Protein AF-A0AAP8N687-F1 (afdb_monomer_lite)

Radius of gyration: 17.93 Å; chains: 1; bounding box: 36×37×47 Å

Secondary structure (DSSP, 8-state):
--SS------TT--S--GGG--EEE-TTTTTTS--SSSS-EEEHHHHHHHHHHHHHHHHTS----------SSGGG--

Structure (mmCIF, N/CA/C/O backbone):
data_AF-A0AAP8N687-F1
#
_entry.id   AF-A0AAP8N687-F1
#
loop_
_atom_site.group_PDB
_atom_site.id
_atom_site.type_symbol
_atom_site.label_atom_id
_atom_site.label_alt_id
_atom_site.label_comp_id
_atom_site.label_asym_id
_atom_site.label_entity_id
_atom_site.label_seq_id
_atom_site.pdbx_PDB_ins_code
_atom_site.Cartn_x
_atom_site.Cartn_y
_atom_site.Cartn_z
_atom_site.occupancy
_atom_site.B_iso_or_equiv
_atom_site.auth_seq_id
_atom_site.auth_comp_id
_atom_site.auth_asym_id
_atom_site.auth_atom_id
_atom_site.pdbx_PDB_model_num
ATOM 1 N N . ALA A 1 1 ? 14.368 1.972 -27.119 1.00 71.00 1 ALA A N 1
ATOM 2 C CA . ALA A 1 1 ? 13.898 3.148 -26.367 1.00 71.00 1 ALA A CA 1
ATOM 3 C C . ALA A 1 1 ? 14.954 4.188 -26.613 1.00 71.00 1 ALA A C 1
ATOM 5 O O . ALA A 1 1 ? 16.078 4.011 -26.163 1.00 71.00 1 ALA A O 1
ATOM 6 N N . ASP A 1 2 ? 14.622 5.183 -27.423 1.00 89.12 2 ASP A N 1
ATOM 7 C CA . ASP A 1 2 ? 15.651 5.905 -28.182 1.00 89.12 2 ASP A CA 1
ATOM 8 C C . ASP A 1 2 ? 15.872 7.316 -27.610 1.00 89.12 2 ASP A C 1
ATOM 10 O O . ASP A 1 2 ? 16.583 8.135 -28.178 1.00 89.12 2 ASP A O 1
ATOM 14 N N . THR A 1 3 ? 15.261 7.586 -26.449 1.00 95.81 3 THR A N 1
ATOM 15 C CA . THR A 1 3 ? 15.229 8.883 -25.756 1.00 95.81 3 THR A CA 1
ATOM 16 C C . THR A 1 3 ? 15.865 8.852 -24.361 1.00 95.81 3 THR A C 1
ATOM 18 O O . THR A 1 3 ? 15.810 9.846 -23.646 1.00 95.81 3 THR A O 1
ATOM 21 N N . GLY A 1 4 ? 16.430 7.716 -23.932 1.00 95.75 4 GLY A N 1
ATOM 22 C CA . GLY A 1 4 ? 17.010 7.548 -22.589 1.00 95.75 4 GLY A CA 1
ATOM 23 C C . GLY A 1 4 ? 16.008 7.217 -21.473 1.00 95.75 4 GLY A C 1
ATOM 24 O O . GLY A 1 4 ? 16.416 6.989 -20.338 1.00 95.75 4 GLY A O 1
ATOM 25 N N . ALA A 1 5 ? 14.708 7.141 -21.771 1.00 97.00 5 ALA A N 1
ATOM 26 C CA . ALA A 1 5 ? 13.699 6.714 -20.802 1.00 97.00 5 ALA A CA 1
ATOM 27 C C . ALA A 1 5 ? 13.780 5.204 -20.500 1.00 97.00 5 ALA A C 1
ATOM 29 O O . ALA A 1 5 ? 13.914 4.382 -21.412 1.00 97.00 5 ALA A O 1
ATOM 30 N N . LEU A 1 6 ? 13.615 4.834 -19.224 1.00 96.00 6 LEU A N 1
ATOM 31 C CA . LEU A 1 6 ? 13.462 3.440 -18.807 1.00 96.00 6 LEU A CA 1
ATOM 32 C C . LEU A 1 6 ? 12.057 2.936 -19.166 1.00 96.00 6 LEU A C 1
ATOM 34 O O . LEU A 1 6 ? 11.055 3.470 -18.693 1.00 96.00 6 LEU A O 1
ATOM 38 N N . VAL A 1 7 ? 11.982 1.881 -19.978 1.00 96.19 7 VAL A N 1
ATOM 39 C CA . VAL A 1 7 ? 10.720 1.220 -20.339 1.00 96.19 7 VAL A CA 1
ATOM 40 C C . VAL A 1 7 ? 10.620 -0.108 -19.598 1.00 96.19 7 VAL A C 1
ATOM 42 O O . VAL A 1 7 ? 11.490 -0.964 -19.738 1.00 96.19 7 VAL A O 1
ATOM 45 N N . VAL A 1 8 ? 9.534 -0.298 -18.847 1.00 96.50 8 VAL A N 1
ATOM 46 C CA . VAL A 1 8 ? 9.269 -1.519 -18.069 1.00 96.50 8 VAL A CA 1
ATOM 47 C C . VAL A 1 8 ? 7.936 -2.158 -18.461 1.00 96.50 8 VAL A C 1
ATOM 49 O O . VAL A 1 8 ? 7.038 -1.492 -18.975 1.00 96.50 8 VAL A O 1
ATOM 52 N N . ARG A 1 9 ? 7.792 -3.465 -18.212 1.00 97.19 9 ARG A N 1
ATOM 53 C CA . ARG A 1 9 ? 6.541 -4.223 -18.382 1.00 97.19 9 ARG A CA 1
ATOM 54 C C . ARG A 1 9 ? 6.147 -4.837 -17.042 1.00 97.19 9 ARG A C 1
ATOM 56 O O . ARG A 1 9 ? 6.926 -5.589 -16.472 1.00 97.19 9 ARG A O 1
ATOM 63 N N . THR A 1 10 ? 4.936 -4.559 -16.566 1.00 96.75 10 THR A N 1
ATOM 64 C CA . THR A 1 10 ? 4.444 -5.013 -15.248 1.00 96.75 10 THR A CA 1
ATOM 65 C C . THR A 1 10 ? 3.799 -6.408 -15.274 1.00 96.75 10 THR A C 1
ATOM 67 O O . THR A 1 10 ? 3.335 -6.905 -14.249 1.00 96.75 10 THR A O 1
ATOM 70 N N . GLY A 1 11 ? 3.766 -7.060 -16.441 1.00 97.38 11 GLY A N 1
ATOM 71 C CA . GLY A 1 11 ? 3.190 -8.393 -16.619 1.00 97.38 11 GLY A CA 1
ATOM 72 C C . GLY A 1 11 ? 1.660 -8.393 -16.578 1.00 97.38 11 GLY A C 1
ATOM 73 O O . GLY A 1 11 ? 1.017 -7.524 -17.158 1.00 97.38 11 GLY A O 1
ATOM 74 N N . HIS A 1 12 ? 1.074 -9.398 -15.919 1.00 97.06 12 HIS A N 1
ATOM 75 C CA . HIS A 1 12 ? -0.377 -9.628 -15.914 1.00 97.06 12 HIS A CA 1
ATOM 76 C C . HIS A 1 12 ? -1.180 -8.500 -15.243 1.00 97.06 12 HIS A C 1
ATOM 78 O O . HIS A 1 12 ? -2.296 -8.202 -15.661 1.00 97.06 12 HIS A O 1
ATOM 84 N N . ARG A 1 13 ? -0.619 -7.859 -14.211 1.00 96.00 13 ARG A N 1
ATOM 85 C CA . ARG A 1 13 ? -1.259 -6.736 -13.518 1.00 96.00 13 ARG A CA 1
ATOM 86 C C . ARG A 1 13 ? -0.755 -5.419 -14.105 1.00 96.00 13 ARG A C 1
ATOM 88 O O . ARG A 1 13 ? 0.398 -5.044 -13.909 1.00 96.00 13 ARG A O 1
ATOM 95 N N . THR A 1 14 ? -1.632 -4.705 -14.803 1.00 97.38 14 THR A N 1
ATOM 96 C CA . THR A 1 14 ? -1.339 -3.398 -15.426 1.00 97.38 14 THR A CA 1
ATOM 97 C C . THR A 1 14 ? -2.007 -2.227 -14.702 1.00 97.38 14 THR A C 1
ATOM 99 O O . THR A 1 14 ? -1.934 -1.086 -15.150 1.00 97.38 14 THR A O 1
ATOM 102 N N . GLY A 1 15 ? -2.667 -2.500 -13.576 1.00 96.50 15 GLY A N 1
ATOM 103 C CA . GLY A 1 15 ? -3.375 -1.520 -12.767 1.00 96.50 15 GLY A CA 1
ATOM 104 C C . GLY A 1 15 ? -3.524 -1.991 -11.324 1.00 96.50 15 GLY A C 1
ATOM 105 O O . GLY A 1 15 ? -2.980 -3.021 -10.919 1.00 96.50 15 GLY A O 1
ATOM 106 N N . ARG A 1 16 ? -4.278 -1.226 -10.532 1.00 97.12 16 ARG A N 1
ATOM 107 C CA . ARG A 1 16 ? -4.559 -1.583 -9.135 1.00 97.12 16 ARG A CA 1
ATOM 108 C C . ARG A 1 16 ? -5.349 -2.891 -9.060 1.00 97.12 16 ARG A C 1
ATOM 110 O O . ARG A 1 16 ? -6.168 -3.175 -9.927 1.00 97.12 16 ARG A O 1
ATOM 117 N N . SER A 1 17 ? -5.157 -3.629 -7.969 1.00 96.38 17 SER A N 1
ATOM 118 C CA . SER A 1 17 ? -5.999 -4.765 -7.571 1.00 96.38 17 SER A CA 1
ATOM 119 C C . SER A 1 17 ? -6.745 -4.394 -6.279 1.00 96.38 17 SER A C 1
ATOM 121 O O . SER A 1 17 ? -6.281 -4.730 -5.193 1.00 96.38 17 SER A O 1
ATOM 123 N N . PRO A 1 18 ? -7.860 -3.631 -6.340 1.00 94.56 18 PRO A N 1
ATOM 124 C CA . PRO A 1 18 ? -8.514 -3.098 -5.137 1.00 94.56 18 PRO A CA 1
ATOM 125 C C . PRO A 1 18 ? -8.972 -4.195 -4.172 1.00 94.56 18 PRO A C 1
ATOM 127 O O . PRO A 1 18 ? -8.912 -4.026 -2.957 1.00 94.56 18 PRO A O 1
ATOM 130 N N . VAL A 1 19 ? -9.360 -5.344 -4.731 1.00 95.69 19 VAL A N 1
ATOM 131 C CA . VAL A 1 19 ? -9.763 -6.548 -3.996 1.00 95.69 19 VAL A CA 1
ATOM 132 C C . VAL A 1 19 ? -8.582 -7.388 -3.495 1.00 95.69 19 VAL A C 1
ATOM 134 O O . VAL A 1 19 ? -8.805 -8.453 -2.930 1.00 95.69 19 VAL A O 1
ATOM 137 N N . ASP A 1 20 ? -7.349 -6.892 -3.585 1.00 96.75 20 ASP A N 1
ATOM 138 C CA . ASP A 1 20 ? -6.163 -7.496 -2.960 1.00 96.75 20 ASP A CA 1
ATOM 139 C C . ASP A 1 20 ? -5.563 -6.590 -1.859 1.00 96.75 20 ASP A C 1
ATOM 141 O O . ASP A 1 20 ? -4.508 -6.895 -1.312 1.00 96.75 20 ASP A O 1
ATOM 145 N N . ARG A 1 21 ? -6.233 -5.484 -1.488 1.00 97.62 21 ARG A N 1
ATOM 146 C CA . ARG A 1 21 ? -5.814 -4.606 -0.379 1.00 97.62 21 ARG A CA 1
ATOM 147 C C . ARG A 1 21 ? -6.547 -4.937 0.920 1.00 97.62 21 ARG A C 1
ATOM 149 O O . ARG A 1 21 ? -7.779 -5.018 0.928 1.00 97.62 21 ARG A O 1
ATOM 156 N N . PHE A 1 22 ? -5.807 -5.059 2.013 1.00 98.25 22 PHE A N 1
ATOM 157 C CA . PHE A 1 22 ? -6.346 -5.330 3.343 1.00 98.25 22 PHE A CA 1
ATOM 158 C C . PHE A 1 22 ? -5.713 -4.407 4.388 1.00 98.25 22 PHE A C 1
ATOM 160 O O . PHE A 1 22 ? -4.681 -3.794 4.121 1.00 98.25 22 PHE A O 1
ATOM 167 N N . ILE A 1 23 ? -6.344 -4.305 5.556 1.00 98.50 23 ILE A N 1
ATOM 168 C CA . ILE A 1 23 ? -5.792 -3.663 6.753 1.00 98.50 23 ILE A CA 1
ATOM 169 C C . ILE A 1 23 ? -5.862 -4.691 7.879 1.00 98.50 23 ILE A C 1
ATOM 171 O O . ILE A 1 23 ? -6.887 -5.364 8.031 1.00 98.50 23 ILE A O 1
ATOM 175 N N . VAL A 1 24 ? -4.766 -4.841 8.622 1.00 98.44 24 VAL A N 1
ATOM 176 C CA . VAL A 1 24 ? -4.702 -5.765 9.756 1.00 98.44 24 VAL A CA 1
ATOM 177 C C . VAL A 1 24 ? -5.708 -5.324 10.814 1.00 98.44 24 VAL A C 1
ATOM 179 O O . VAL A 1 24 ? -5.807 -4.145 11.142 1.00 98.44 24 VAL A O 1
ATOM 182 N N . GLU A 1 25 ? -6.498 -6.270 11.308 1.00 98.38 25 GLU A N 1
ATOM 183 C CA . GLU A 1 25 ? -7.384 -6.039 12.443 1.00 98.38 25 GLU A CA 1
ATOM 184 C C . GLU A 1 25 ? -6.563 -6.156 13.730 1.00 98.38 25 GLU A C 1
ATOM 186 O O . GLU A 1 25 ? -6.289 -7.260 14.201 1.00 98.38 25 GLU A O 1
ATOM 191 N N . GLU A 1 26 ? -6.138 -5.012 14.268 1.00 97.69 26 GLU A N 1
ATOM 192 C CA . GLU A 1 26 ? -5.394 -4.918 15.527 1.00 97.69 26 GLU A CA 1
ATOM 193 C C . GLU A 1 26 ? -6.111 -4.028 16.566 1.00 97.69 26 GLU A C 1
ATOM 195 O O . GLU A 1 26 ? -6.823 -3.088 16.195 1.00 97.69 26 GLU A O 1
ATOM 200 N N . PRO A 1 27 ? -5.910 -4.267 17.877 1.00 97.62 27 PRO A N 1
ATOM 201 C CA . PRO A 1 27 ? -6.663 -3.570 18.923 1.00 97.62 27 PRO A CA 1
ATOM 202 C C . PRO A 1 27 ? -6.492 -2.045 18.960 1.00 97.62 27 PRO A C 1
ATOM 204 O O . PRO A 1 27 ? -7.413 -1.336 19.347 1.00 97.62 27 PRO A O 1
ATOM 207 N N . THR A 1 28 ? -5.324 -1.528 18.582 1.00 97.75 28 THR A N 1
ATOM 208 C CA . THR A 1 28 ? -4.967 -0.100 18.686 1.00 97.75 28 THR A CA 1
ATOM 209 C C . THR A 1 28 ? -5.671 0.776 17.651 1.00 97.75 28 THR A C 1
ATOM 211 O O . THR A 1 28 ? -5.854 1.968 17.890 1.00 97.75 28 THR A O 1
ATOM 214 N N . THR A 1 29 ? -6.067 0.210 16.508 1.00 97.56 29 THR A N 1
ATOM 215 C CA . THR A 1 29 ? -6.641 0.964 15.383 1.00 97.56 29 THR A CA 1
ATOM 216 C C . THR A 1 29 ? -8.023 0.476 14.961 1.00 97.56 29 THR A C 1
ATOM 218 O O . THR A 1 29 ? -8.711 1.190 14.228 1.00 97.56 29 THR A O 1
ATOM 221 N N . GLN A 1 30 ? -8.480 -0.688 15.441 1.00 97.38 30 GLN A N 1
ATOM 222 C CA . GLN A 1 30 ? -9.713 -1.316 14.954 1.00 97.38 30 GLN A CA 1
ATOM 223 C C . GLN A 1 30 ? -10.964 -0.436 15.032 1.00 97.38 30 GLN A C 1
ATOM 225 O O . GLN A 1 30 ? -11.805 -0.505 14.137 1.00 97.38 30 GLN A O 1
ATOM 230 N N . ASP A 1 31 ? -11.075 0.411 16.053 1.00 98.00 31 ASP A N 1
ATOM 231 C CA . ASP A 1 31 ? -12.250 1.261 16.264 1.00 98.00 31 ASP A CA 1
ATOM 232 C C . ASP A 1 31 ? -12.197 2.555 15.434 1.00 98.00 31 ASP A C 1
ATOM 234 O O . ASP A 1 31 ? -13.217 3.207 15.218 1.00 98.00 31 ASP A O 1
ATOM 238 N N . ALA A 1 32 ? -11.015 2.918 14.926 1.00 98.38 32 ALA A N 1
ATOM 239 C CA . ALA A 1 32 ? -10.802 4.104 14.098 1.00 98.38 32 ALA A CA 1
ATOM 240 C C . ALA A 1 32 ? -10.975 3.828 12.594 1.00 98.38 32 ALA A C 1
ATOM 242 O O . ALA A 1 32 ? -11.063 4.759 11.790 1.00 98.38 32 ALA A O 1
ATOM 243 N N . ILE A 1 33 ? -11.007 2.557 12.183 1.00 98.19 33 ILE A N 1
ATOM 244 C CA . ILE A 1 33 ? -11.050 2.180 10.770 1.00 98.19 33 ILE A CA 1
ATOM 245 C C . ILE A 1 33 ? -12.500 2.051 10.291 1.00 98.19 33 ILE A C 1
ATOM 247 O O . ILE A 1 33 ? -13.302 1.288 10.823 1.00 98.19 33 ILE A O 1
ATOM 251 N N . ALA A 1 34 ? -12.822 2.741 9.195 1.00 98.25 34 ALA A N 1
ATOM 252 C CA . ALA A 1 34 ? -14.097 2.591 8.495 1.00 98.25 34 ALA A CA 1
ATOM 253 C C . ALA A 1 34 ? -14.146 1.263 7.716 1.00 98.25 34 ALA A C 1
ATOM 255 O O . ALA A 1 34 ? -13.855 1.224 6.517 1.00 98.25 34 ALA A O 1
ATOM 256 N N . TRP A 1 35 ? -14.462 0.164 8.400 1.00 98.38 35 TRP A N 1
ATOM 257 C CA . TRP A 1 35 ? -14.513 -1.180 7.819 1.00 98.38 35 TRP A CA 1
ATOM 258 C C . TRP A 1 35 ? -15.558 -1.320 6.706 1.00 98.38 35 TRP A C 1
ATOM 260 O O . TRP A 1 35 ? -16.647 -0.755 6.773 1.00 98.38 35 TRP A O 1
ATOM 270 N N . GLY A 1 36 ? -15.243 -2.114 5.678 1.00 97.06 36 GLY A N 1
ATOM 271 C CA . GLY A 1 36 ? -16.164 -2.367 4.571 1.00 97.06 36 GLY A CA 1
ATOM 272 C C . GLY A 1 36 ? -15.492 -3.000 3.350 1.00 97.06 36 GLY A C 1
ATOM 273 O O . GLY A 1 36 ? -14.380 -3.518 3.450 1.00 97.06 36 GLY A O 1
ATOM 274 N N . PRO A 1 37 ? -16.120 -2.941 2.162 1.00 95.75 37 PRO A N 1
ATOM 275 C CA . PRO A 1 37 ? -15.556 -3.536 0.947 1.00 95.75 37 PRO A CA 1
ATOM 276 C C . PRO A 1 37 ? -14.226 -2.892 0.516 1.00 95.75 37 PRO A C 1
ATOM 278 O O . PRO A 1 37 ? -13.436 -3.527 -0.177 1.00 95.75 37 PRO A O 1
ATOM 281 N N . ILE A 1 38 ? -13.965 -1.649 0.941 1.00 96.81 38 ILE A N 1
ATOM 282 C CA . ILE A 1 38 ? -12.724 -0.913 0.656 1.00 96.81 38 ILE A CA 1
ATOM 283 C C . ILE A 1 38 ? -11.635 -1.227 1.695 1.00 96.81 38 ILE A C 1
ATOM 285 O O . ILE A 1 38 ? -10.490 -1.501 1.328 1.00 96.81 38 ILE A O 1
ATOM 289 N N . ASN A 1 39 ? -11.974 -1.162 2.985 1.00 98.06 39 ASN A N 1
ATOM 290 C CA . ASN A 1 39 ? -11.087 -1.464 4.111 1.00 98.06 39 ASN A CA 1
ATOM 291 C C . ASN A 1 39 ? -11.455 -2.847 4.647 1.00 98.06 39 ASN A C 1
ATOM 293 O O . ASN A 1 39 ? -12.336 -2.979 5.497 1.00 98.06 39 ASN A O 1
ATOM 297 N N . ARG A 1 40 ? -10.823 -3.884 4.099 1.00 98.31 40 ARG A N 1
ATOM 298 C CA . ARG A 1 40 ? -11.119 -5.273 4.458 1.00 98.31 40 ARG A CA 1
ATOM 299 C C . ARG A 1 40 ? -10.161 -5.740 5.537 1.00 98.31 40 ARG A C 1
ATOM 301 O O . ARG A 1 40 ? -8.952 -5.563 5.394 1.00 98.31 40 ARG A O 1
ATOM 308 N N . LYS A 1 41 ? -10.723 -6.341 6.578 1.00 98.25 41 LYS A N 1
ATOM 309 C CA . LYS A 1 41 ? -9.983 -6.884 7.714 1.00 98.25 41 LYS A CA 1
ATOM 310 C C . LYS A 1 41 ? -9.063 -8.016 7.270 1.00 98.25 41 LYS A C 1
ATOM 312 O O . LYS A 1 41 ? -9.431 -8.819 6.408 1.00 98.25 41 LYS A O 1
ATOM 317 N N . PHE A 1 42 ? -7.897 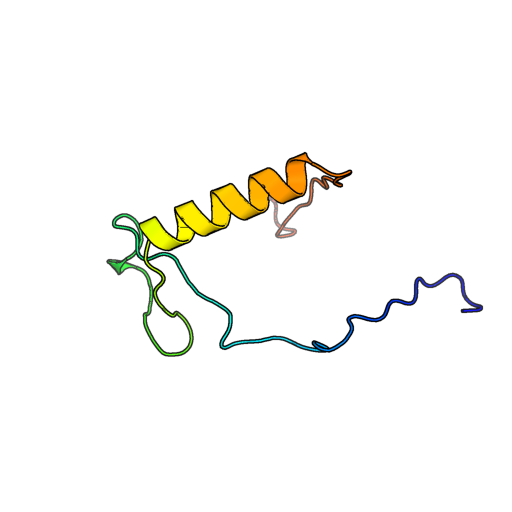-8.088 7.891 1.00 98.44 42 PHE A N 1
ATOM 318 C CA . PHE A 1 42 ? -6.995 -9.223 7.790 1.00 98.44 42 PHE A CA 1
ATOM 319 C C . PHE A 1 42 ? -6.575 -9.665 9.193 1.00 98.44 42 PHE A C 1
ATOM 321 O O . PHE A 1 42 ? -6.152 -8.813 9.974 1.00 98.44 42 PHE A O 1
ATOM 328 N N . PRO A 1 43 ? -6.687 -10.959 9.533 1.00 98.31 43 PRO A N 1
ATOM 329 C CA . PRO A 1 43 ? -6.260 -11.448 10.840 1.00 98.31 43 PRO A CA 1
ATOM 330 C C . PRO A 1 43 ? -4.761 -11.221 11.074 1.00 98.31 43 PRO A C 1
ATOM 332 O O . PRO A 1 43 ? -3.955 -11.493 10.179 1.00 98.31 43 PRO A O 1
ATOM 335 N N . ALA A 1 44 ? -4.397 -10.734 12.263 1.00 98.06 44 ALA A N 1
ATOM 336 C CA . ALA A 1 44 ? -3.012 -10.417 12.621 1.00 98.06 44 ALA A CA 1
ATOM 337 C C . ALA A 1 44 ? -2.084 -11.643 12.557 1.00 98.06 44 ALA A C 1
ATOM 339 O O . ALA A 1 44 ? -1.028 -11.583 11.941 1.00 98.06 44 ALA A O 1
ATOM 340 N N . ASP A 1 45 ? -2.530 -12.797 13.056 1.00 98.06 45 ASP A N 1
ATOM 341 C CA . ASP A 1 45 ? -1.778 -14.060 13.008 1.00 98.06 45 ASP A CA 1
ATOM 342 C C . ASP A 1 45 ? -1.427 -14.490 11.572 1.00 98.06 45 ASP A C 1
ATOM 344 O O . ASP A 1 45 ? -0.328 -14.971 11.282 1.00 98.06 45 ASP A O 1
ATOM 348 N N . LYS A 1 46 ? -2.355 -14.279 10.634 1.00 98.50 46 LYS A N 1
ATOM 349 C CA . LYS A 1 46 ? -2.128 -14.557 9.212 1.00 98.50 46 LYS A CA 1
ATOM 350 C C . LYS A 1 46 ? -1.201 -13.533 8.576 1.00 98.50 46 LYS A C 1
ATOM 352 O O . LYS A 1 46 ? -0.460 -13.891 7.660 1.00 98.50 46 LYS A O 1
ATOM 357 N N . PHE A 1 47 ? -1.260 -12.276 9.016 1.00 98.44 47 PHE A N 1
ATOM 358 C CA . PHE A 1 47 ? -0.327 -11.249 8.565 1.00 98.44 47 PHE A CA 1
ATOM 359 C C . PHE A 1 47 ? 1.093 -11.608 8.988 1.00 98.44 47 PHE A C 1
ATOM 361 O O . PHE A 1 47 ? 1.967 -11.662 8.127 1.00 98.44 47 PHE A O 1
ATOM 368 N N . ASP A 1 48 ? 1.296 -11.963 10.255 1.00 98.38 48 ASP A N 1
ATOM 369 C CA . ASP A 1 48 ? 2.606 -12.324 10.802 1.00 98.38 48 ASP A CA 1
ATOM 370 C C . ASP A 1 48 ? 3.225 -13.511 10.049 1.00 98.38 48 ASP A C 1
ATOM 372 O O . ASP A 1 48 ? 4.397 -13.485 9.667 1.00 98.38 48 ASP A O 1
ATOM 376 N N . ALA A 1 49 ? 2.418 -14.531 9.735 1.00 98.62 49 ALA A N 1
ATOM 377 C CA . ALA A 1 49 ? 2.864 -15.673 8.940 1.00 98.62 49 ALA A CA 1
ATOM 378 C C . ALA A 1 49 ? 3.289 -15.283 7.508 1.00 98.62 49 ALA A C 1
ATOM 380 O O . ALA A 1 49 ? 4.266 -15.819 6.975 1.00 98.62 49 ALA A O 1
ATOM 381 N N . LEU A 1 50 ? 2.567 -14.356 6.865 1.00 98.56 50 LEU A N 1
ATOM 382 C CA . LEU A 1 50 ? 2.938 -13.838 5.544 1.00 98.56 50 LEU A CA 1
ATOM 383 C C . LEU A 1 50 ? 4.190 -12.962 5.615 1.00 98.56 50 LEU A C 1
ATOM 385 O O . LEU A 1 50 ? 5.056 -13.084 4.748 1.00 98.56 50 LEU A O 1
ATOM 389 N N . TRP A 1 51 ? 4.295 -12.125 6.645 1.00 98.38 51 TRP A N 1
ATOM 390 C CA . TRP A 1 51 ? 5.432 -11.247 6.881 1.00 98.38 51 TRP A CA 1
ATOM 391 C C . TRP A 1 51 ? 6.726 -12.047 7.006 1.00 98.38 51 TRP A C 1
ATOM 393 O O . TRP A 1 51 ? 7.649 -11.836 6.222 1.00 98.38 51 TRP A O 1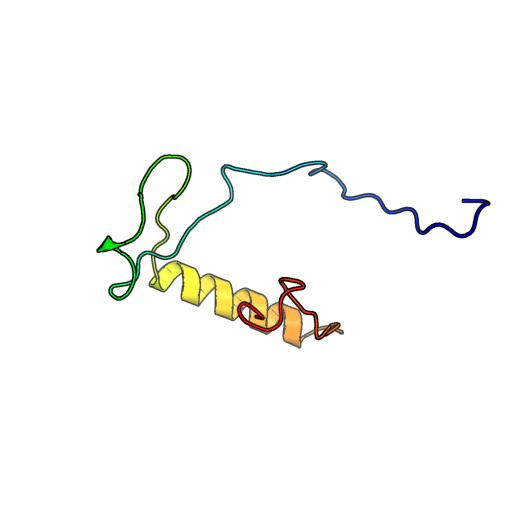
ATOM 403 N N . ALA A 1 52 ? 6.753 -13.046 7.895 1.00 98.62 52 ALA A N 1
ATOM 404 C CA . ALA A 1 52 ? 7.921 -13.902 8.102 1.00 98.62 52 ALA A CA 1
ATOM 405 C C . ALA A 1 52 ? 8.370 -14.601 6.806 1.00 98.62 52 ALA A C 1
ATOM 407 O O . ALA A 1 52 ? 9.563 -14.713 6.519 1.00 98.62 52 ALA A O 1
ATOM 408 N N . ARG A 1 53 ? 7.417 -15.042 5.974 1.00 98.56 53 ARG A N 1
ATOM 409 C CA . ARG A 1 53 ? 7.721 -15.674 4.683 1.00 98.56 53 ARG A CA 1
ATOM 410 C C . ARG A 1 53 ? 8.321 -14.688 3.676 1.00 98.56 53 ARG A C 1
ATOM 412 O O . ARG A 1 53 ? 9.241 -15.063 2.950 1.00 98.56 53 ARG A O 1
ATOM 419 N N . VAL A 1 54 ? 7.791 -13.467 3.593 1.00 98.12 54 VAL A N 1
ATOM 420 C CA . VAL A 1 54 ? 8.299 -12.425 2.683 1.00 98.12 54 VAL A CA 1
ATOM 421 C C . VAL A 1 54 ? 9.679 -11.950 3.126 1.00 98.12 54 VAL A C 1
ATOM 423 O O . VAL A 1 54 ? 10.567 -11.828 2.288 1.00 98.12 54 VAL A O 1
ATOM 426 N N . GLU A 1 55 ? 9.879 -11.745 4.426 1.00 97.94 55 GLU A N 1
ATOM 427 C CA . GLU A 1 55 ? 11.167 -11.355 4.998 1.00 97.94 55 GLU A CA 1
ATOM 428 C C . GLU A 1 55 ? 12.247 -12.406 4.712 1.00 97.94 55 GLU A C 1
ATOM 430 O O . GLU A 1 55 ? 13.302 -12.075 4.170 1.00 97.94 55 GLU A O 1
ATOM 435 N N . ALA A 1 56 ? 11.963 -13.687 4.974 1.00 98.25 56 ALA A N 1
ATOM 436 C CA . ALA A 1 56 ? 12.889 -14.778 4.673 1.00 98.25 56 ALA A CA 1
ATOM 437 C C . ALA A 1 56 ? 13.235 -14.856 3.176 1.00 98.25 56 ALA A C 1
ATOM 439 O O . ALA A 1 56 ? 14.395 -15.058 2.818 1.00 98.25 56 ALA A O 1
ATOM 440 N N . PHE A 1 57 ? 12.243 -14.669 2.298 1.00 98.12 57 PHE A N 1
ATOM 441 C CA . PHE A 1 57 ? 12.460 -14.632 0.851 1.00 98.12 57 PHE A CA 1
ATOM 442 C C . PHE A 1 57 ? 13.335 -13.444 0.430 1.00 98.12 57 PHE A C 1
ATOM 444 O O . PHE A 1 57 ? 14.266 -13.621 -0.351 1.00 98.12 57 PHE A O 1
ATOM 451 N N . ASN A 1 58 ? 13.073 -12.247 0.962 1.00 96.94 58 ASN A N 1
ATOM 452 C CA . ASN A 1 58 ? 13.816 -11.041 0.609 1.00 96.94 58 ASN A CA 1
ATOM 453 C C . ASN A 1 58 ? 15.265 -11.065 1.119 1.00 96.94 58 ASN A C 1
ATOM 455 O O . ASN A 1 58 ? 16.168 -10.637 0.409 1.00 96.94 58 ASN A O 1
ATOM 459 N N . ASN A 1 59 ? 15.504 -11.609 2.315 1.00 96.62 59 ASN A N 1
ATOM 460 C CA . ASN A 1 59 ? 16.847 -11.714 2.897 1.00 96.62 59 ASN A CA 1
ATOM 461 C C . ASN A 1 59 ? 17.750 -12.719 2.166 1.00 96.62 59 ASN A C 1
ATOM 463 O O . ASN A 1 59 ? 18.970 -12.667 2.308 1.00 96.62 59 ASN A O 1
ATOM 467 N N . ALA A 1 60 ? 17.171 -13.628 1.381 1.00 97.88 60 ALA A N 1
ATOM 468 C CA . ALA A 1 60 ? 17.914 -14.597 0.580 1.00 97.88 60 ALA A CA 1
ATOM 469 C C . ALA A 1 60 ? 18.406 -14.035 -0.770 1.00 97.88 60 ALA A C 1
ATOM 471 O O . ALA A 1 60 ? 19.040 -14.762 -1.535 1.00 97.88 60 ALA A O 1
ATOM 472 N N . GLN A 1 61 ? 18.109 -12.771 -1.083 1.00 97.31 61 GLN A N 1
ATOM 473 C CA . GLN A 1 61 ? 18.422 -12.141 -2.364 1.00 97.31 61 GLN A CA 1
ATOM 474 C C . GLN A 1 61 ? 18.919 -10.699 -2.187 1.00 97.31 61 GLN A C 1
ATOM 476 O O . GLN A 1 61 ? 18.772 -10.083 -1.129 1.00 97.31 61 GLN A O 1
ATOM 481 N N . GLU A 1 62 ? 19.524 -10.157 -3.244 1.00 97.88 62 GLU A N 1
ATOM 482 C CA . GLU A 1 62 ? 19.853 -8.733 -3.307 1.00 97.88 62 GLU A CA 1
ATOM 483 C C . GLU A 1 62 ? 18.569 -7.900 -3.191 1.00 97.88 62 GLU A C 1
ATOM 485 O O . GLU A 1 62 ? 17.559 -8.190 -3.838 1.00 97.88 62 GLU A O 1
ATOM 490 N N . HIS A 1 63 ? 18.610 -6.863 -2.359 1.00 96.44 63 HIS A N 1
ATOM 491 C CA . HIS A 1 63 ? 17.495 -5.952 -2.148 1.00 96.44 63 HIS A CA 1
ATOM 492 C C . HIS A 1 63 ? 17.981 -4.505 -2.138 1.00 96.44 63 HIS A C 1
ATOM 494 O O . HIS A 1 63 ? 19.117 -4.203 -1.775 1.00 96.44 63 HIS A O 1
ATOM 500 N N . PHE A 1 64 ? 17.089 -3.601 -2.533 1.00 96.38 64 PHE A N 1
ATOM 501 C CA . PHE A 1 64 ? 17.363 -2.173 -2.632 1.00 96.38 64 PHE A CA 1
ATOM 502 C C . PHE A 1 64 ? 16.585 -1.434 -1.545 1.00 96.38 64 PHE A C 1
ATOM 504 O O . PHE A 1 64 ? 15.390 -1.670 -1.368 1.00 96.38 64 PHE A O 1
ATOM 511 N N . VAL A 1 65 ? 17.252 -0.516 -0.844 1.00 96.62 65 VAL A N 1
ATOM 512 C CA . VAL A 1 65 ? 16.634 0.371 0.151 1.00 96.62 65 VAL A CA 1
ATOM 513 C C . VAL A 1 65 ? 16.706 1.801 -0.367 1.00 96.62 65 VAL A C 1
ATOM 515 O O . VAL A 1 65 ? 17.742 2.245 -0.856 1.00 96.62 65 VAL A O 1
ATOM 518 N N . SER A 1 66 ? 15.596 2.529 -0.285 1.00 96.62 66 SER A N 1
ATOM 519 C CA . SER A 1 66 ? 15.526 3.950 -0.629 1.00 96.62 66 SER A CA 1
ATOM 520 C C . SER A 1 66 ? 14.911 4.716 0.533 1.00 96.62 66 SER A C 1
ATOM 522 O O . SER A 1 66 ? 13.819 4.377 0.981 1.00 96.62 66 SER A O 1
ATOM 524 N N . HIS A 1 67 ? 15.601 5.752 1.006 1.00 95.25 67 HIS A N 1
ATOM 525 C CA . HIS A 1 67 ? 15.044 6.706 1.961 1.00 95.25 67 HIS A CA 1
ATOM 526 C C . HIS A 1 67 ? 14.355 7.822 1.173 1.00 95.25 67 HIS A C 1
ATOM 528 O O . HIS A 1 67 ? 14.988 8.484 0.350 1.00 95.25 67 HIS A O 1
ATOM 534 N N . VAL A 1 68 ? 13.048 7.972 1.373 1.00 93.31 68 VAL A N 1
ATOM 535 C CA . VAL A 1 68 ? 12.178 8.892 0.627 1.00 93.31 68 VAL A CA 1
ATOM 536 C C . VAL A 1 68 ? 11.346 9.725 1.594 1.00 93.31 68 VAL A C 1
ATOM 538 O O . VAL A 1 68 ? 11.251 9.379 2.767 1.00 93.31 68 VAL A O 1
ATOM 541 N N . HIS A 1 69 ? 10.7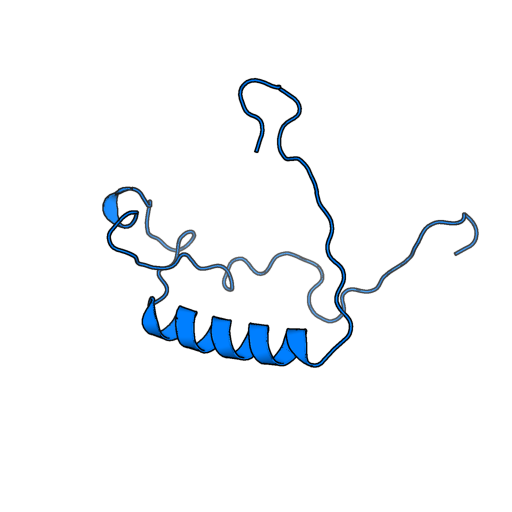36 10.799 1.093 1.00 90.38 69 HIS A N 1
ATOM 542 C CA . HIS A 1 69 ? 9.942 11.737 1.889 1.00 90.38 69 HIS A CA 1
ATOM 543 C C . HIS A 1 69 ? 8.507 11.819 1.368 1.00 90.38 69 HIS A C 1
ATOM 5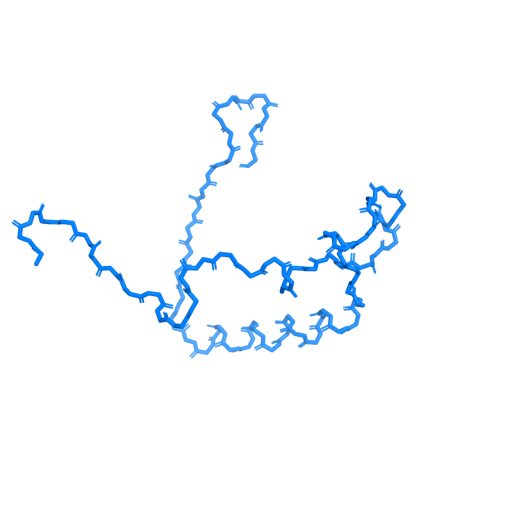45 O O . HIS A 1 69 ? 8.292 11.787 0.149 1.00 90.38 69 HIS A O 1
ATOM 551 N N . VAL A 1 70 ? 7.532 11.952 2.273 1.00 93.44 70 VAL A N 1
ATOM 552 C CA . VAL A 1 70 ? 6.112 12.103 1.922 1.00 93.44 70 VAL A CA 1
ATO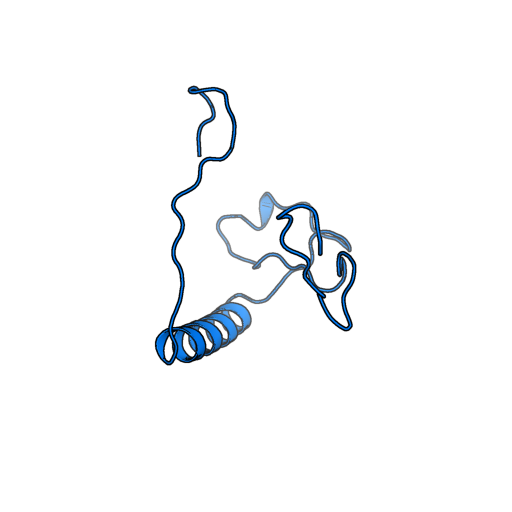M 553 C C . VAL A 1 70 ? 5.565 13.421 2.473 1.00 93.44 70 VAL A C 1
ATOM 555 O O . VAL A 1 70 ? 5.528 13.634 3.678 1.00 93.44 70 VAL A O 1
ATOM 558 N N . GLY A 1 71 ? 5.083 14.285 1.571 1.00 92.94 71 GLY A N 1
ATOM 559 C CA . GLY A 1 71 ? 4.619 15.640 1.898 1.00 92.94 71 GLY A CA 1
ATOM 560 C C . GLY A 1 71 ? 5.737 16.680 1.767 1.00 92.94 71 GLY A C 1
ATOM 561 O O . GLY A 1 71 ? 6.855 16.466 2.213 1.00 92.94 71 GLY A O 1
ATOM 562 N N . SER A 1 72 ? 5.457 17.805 1.102 1.00 92.44 72 SER A N 1
ATOM 563 C CA . SER A 1 72 ? 6.455 18.866 0.880 1.00 92.44 72 SER A CA 1
ATOM 564 C C . SER A 1 72 ? 6.506 19.911 1.995 1.00 92.44 72 SER A C 1
ATOM 566 O O . SER A 1 72 ? 7.447 20.695 2.038 1.00 92.44 72 SER A O 1
ATOM 568 N N . ALA A 1 73 ? 5.467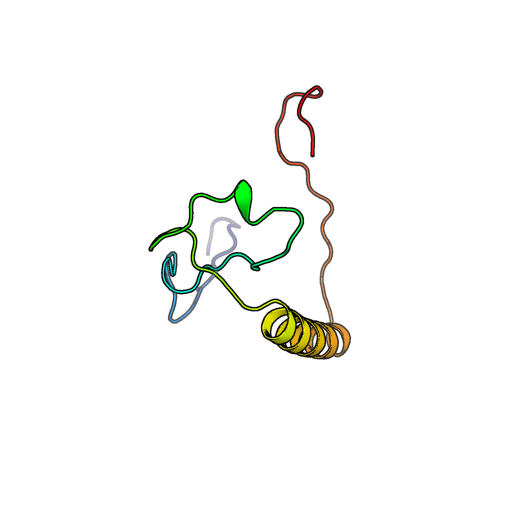 19.976 2.831 1.00 93.88 73 ALA A N 1
ATOM 569 C CA . ALA A 1 73 ? 5.387 20.899 3.956 1.00 93.88 73 ALA A CA 1
ATOM 570 C C . ALA A 1 73 ? 6.145 20.317 5.151 1.00 93.88 73 ALA A C 1
ATOM 572 O O . ALA A 1 73 ? 5.939 19.157 5.510 1.00 93.88 73 ALA A O 1
ATOM 573 N N . GLU A 1 74 ? 7.002 21.127 5.762 1.00 90.31 74 GLU A N 1
ATOM 574 C CA . GLU A 1 74 ? 7.870 20.704 6.862 1.00 90.31 74 GLU A CA 1
ATOM 575 C C . GLU A 1 74 ? 7.058 20.306 8.104 1.00 90.31 74 GLU A C 1
ATOM 577 O O . GLU A 1 74 ? 7.402 19.358 8.803 1.00 90.31 74 GLU A O 1
ATOM 582 N N . GLU A 1 75 ? 5.912 20.954 8.331 1.00 93.38 75 GLU A N 1
ATOM 583 C CA . GLU A 1 75 ? 5.059 20.727 9.502 1.00 93.38 75 GLU A CA 1
ATOM 584 C C . GLU A 1 75 ? 4.296 19.391 9.461 1.00 93.38 75 GLU A C 1
ATOM 586 O O . GLU A 1 75 ? 3.736 18.956 10.469 1.00 93.38 75 GLU A O 1
ATOM 591 N N . HIS A 1 76 ? 4.244 18.743 8.294 1.00 87.81 76 HIS A N 1
ATOM 592 C CA . HIS A 1 76 ? 3.488 17.509 8.050 1.00 87.81 76 HIS A CA 1
ATOM 593 C C . HIS A 1 76 ? 4.348 16.404 7.431 1.00 87.81 76 HIS A C 1
ATOM 595 O O . HIS A 1 76 ? 3.832 15.499 6.775 1.00 87.81 76 HIS A O 1
ATOM 601 N N . TYR A 1 77 ? 5.658 16.511 7.615 1.00 81.56 77 TYR A N 1
ATOM 602 C CA . TYR A 1 77 ? 6.641 15.628 7.021 1.00 81.56 77 TYR A CA 1
ATOM 603 C C . TYR A 1 77 ? 6.625 14.231 7.658 1.00 81.56 77 TYR A C 1
ATOM 605 O O . TYR A 1 77 ? 6.608 14.108 8.886 1.00 81.56 77 TYR A O 1
ATOM 613 N N . LEU A 1 78 ? 6.648 13.192 6.817 1.00 77.75 78 LEU A N 1
ATOM 614 C CA . LEU A 1 78 ? 6.769 11.780 7.203 1.00 77.75 78 LEU A CA 1
ATOM 615 C C . LEU A 1 78 ? 8.037 11.159 6.614 1.00 77.75 78 LEU A C 1
ATOM 617 O O . LEU A 1 78 ? 8.290 11.378 5.401 1.00 77.75 78 LEU A O 1
#

pLDDT: mean 95.89, std 4.51, range [71.0, 98.62]

Foldseek 3Di:
DPPPDDDDDPPPDPDDDQQVDEDECDPVCNVVDPDDSRHDYDHPVVVVVVVVVVVVVPVVDDDDDDDDWDDPDPVPID

Sequence (78 aa):
ADTGALVVRTGHRTGRSPVDRFIVEEPTTQDAIAWGPINRKFPADKFDALWARVEAFNNAQEHFVSHVHVGSAEEHYL